Protein AF-A0AAE1MZV2-F1 (afdb_monomer_lite)

Organism: NCBI:txid499986

Foldseek 3Di:
DDPPPPFADPPDQADDDPPDPGHDGHHPVDDDDDPAAAPEPDQWAAQVNDPPPSDTHHHCVVVDDDDDPDDPDD

Radius of gyration: 17.74 Å; chains: 1; bounding box: 29×48×48 Å

Structure (mmCIF, N/CA/C/O backbone):
data_AF-A0AAE1MZV2-F1
#
_entry.id   AF-A0AAE1MZV2-F1
#
loop_
_atom_site.group_PDB
_atom_site.id
_atom_site.type_symbol
_atom_site.label_atom_id
_atom_site.label_alt_id
_atom_site.label_comp_id
_atom_site.label_asym_id
_atom_site.label_entity_id
_atom_site.label_seq_id
_atom_site.pdbx_PDB_ins_code
_atom_site.Cartn_x
_atom_site.Cartn_y
_atom_site.Cartn_z
_atom_site.occupancy
_atom_site.B_iso_or_equiv
_atom_site.auth_seq_id
_atom_site.auth_comp_id
_atom_site.auth_asym_id
_atom_site.auth_atom_id
_atom_site.pdbx_PDB_model_num
ATOM 1 N N . MET A 1 1 ? 2.917 11.316 -10.782 1.00 64.69 1 MET A N 1
ATOM 2 C CA . MET A 1 1 ? 3.197 10.189 -9.864 1.00 64.69 1 MET A CA 1
ATOM 3 C C . MET A 1 1 ? 4.708 10.044 -9.777 1.00 64.69 1 MET A C 1
ATOM 5 O O . MET A 1 1 ? 5.335 10.320 -10.793 1.00 64.69 1 MET A O 1
ATOM 9 N N . PRO A 1 2 ? 5.294 9.690 -8.623 1.00 77.25 2 PRO A N 1
ATOM 10 C CA . PRO A 1 2 ? 6.729 9.424 -8.546 1.00 77.25 2 PRO A CA 1
ATOM 11 C C . PRO A 1 2 ? 7.124 8.291 -9.503 1.00 77.25 2 PRO A C 1
ATOM 13 O O . PRO A 1 2 ? 6.371 7.324 -9.643 1.00 77.25 2 PRO A O 1
ATOM 16 N N . GLU A 1 3 ? 8.279 8.422 -10.154 1.00 80.56 3 GLU A N 1
ATOM 17 C CA . GLU A 1 3 ? 8.862 7.344 -10.961 1.00 80.56 3 GLU A CA 1
ATOM 18 C C . GLU A 1 3 ? 9.288 6.171 -10.070 1.00 80.56 3 GLU A C 1
ATOM 20 O O . GLU A 1 3 ? 9.539 6.350 -8.876 1.00 80.56 3 GLU A O 1
ATOM 25 N N . ASP A 1 4 ? 9.322 4.966 -10.645 1.00 81.25 4 ASP A N 1
ATOM 26 C CA . ASP A 1 4 ? 9.765 3.723 -9.992 1.00 81.25 4 ASP A CA 1
ATOM 27 C C . ASP A 1 4 ? 9.044 3.363 -8.674 1.00 81.25 4 ASP A C 1
ATOM 29 O O . ASP A 1 4 ? 9.509 2.518 -7.912 1.00 81.25 4 ASP A O 1
ATOM 33 N N . LEU A 1 5 ? 7.887 3.974 -8.387 1.00 84.12 5 LEU A N 1
ATOM 34 C CA . LEU A 1 5 ? 7.150 3.716 -7.145 1.00 84.12 5 LEU A CA 1
ATOM 35 C C . LEU A 1 5 ? 6.541 2.306 -7.102 1.00 84.12 5 LEU A C 1
ATOM 37 O O . LEU A 1 5 ? 6.512 1.678 -6.046 1.00 84.12 5 LEU A O 1
ATOM 41 N N . TYR A 1 6 ? 6.019 1.836 -8.238 1.00 87.06 6 TYR A N 1
ATOM 42 C CA . TYR A 1 6 ? 5.365 0.526 -8.362 1.00 87.06 6 TYR A CA 1
ATOM 43 C C . TYR A 1 6 ? 5.989 -0.375 -9.434 1.00 87.06 6 TYR A C 1
ATOM 45 O O . TYR A 1 6 ? 5.668 -1.561 -9.500 1.00 87.06 6 TYR A O 1
ATOM 53 N N . TYR A 1 7 ? 6.878 0.172 -10.260 1.00 92.19 7 TYR A N 1
ATOM 54 C CA . TYR A 1 7 ? 7.562 -0.557 -11.320 1.00 92.19 7 TYR A CA 1
ATOM 55 C C . TYR A 1 7 ? 8.994 -0.868 -10.913 1.00 92.19 7 TYR A C 1
ATOM 57 O O . TYR A 1 7 ? 9.594 -0.203 -10.070 1.00 92.19 7 TYR A O 1
ATOM 65 N N . THR A 1 8 ? 9.548 -1.911 -11.513 1.00 92.38 8 THR A N 1
ATOM 66 C CA . THR A 1 8 ? 10.956 -2.241 -11.348 1.00 92.38 8 THR A CA 1
ATOM 67 C C . THR A 1 8 ? 11.789 -1.268 -12.158 1.00 92.38 8 THR A C 1
ATOM 69 O O . THR A 1 8 ? 11.679 -1.220 -13.379 1.00 92.38 8 THR A O 1
ATOM 72 N N . LYS A 1 9 ? 12.642 -0.517 -11.460 1.00 91.69 9 LYS A N 1
ATOM 73 C CA . LYS A 1 9 ? 13.644 0.348 -12.076 1.00 91.69 9 LYS A CA 1
ATOM 74 C C . LYS A 1 9 ? 14.464 -0.423 -13.118 1.00 91.69 9 LYS A C 1
ATOM 76 O O . LYS A 1 9 ? 14.833 -1.569 -12.867 1.00 91.69 9 LYS A O 1
ATOM 81 N N . HIS A 1 10 ? 14.810 0.235 -14.224 1.00 85.62 10 HIS A N 1
ATOM 82 C CA . HIS A 1 10 ? 15.460 -0.367 -15.400 1.00 85.62 10 HIS A CA 1
ATOM 83 C C . HIS A 1 10 ? 16.707 -1.222 -15.079 1.00 85.62 10 HIS A C 1
ATOM 85 O O . HIS A 1 10 ? 16.907 -2.263 -15.694 1.00 85.62 10 HIS A O 1
ATOM 91 N N . ASP A 1 11 ? 17.495 -0.840 -14.067 1.00 87.19 11 ASP A N 1
ATOM 92 C CA . ASP A 1 11 ? 18.731 -1.540 -13.668 1.00 87.19 11 ASP A CA 1
ATOM 93 C C . ASP A 1 11 ? 18.583 -2.381 -12.384 1.00 87.19 11 ASP A C 1
ATOM 95 O O . ASP A 1 11 ? 19.568 -2.738 -11.734 1.00 87.19 11 ASP A O 1
ATOM 99 N N . SER A 1 12 ? 17.349 -2.662 -11.964 1.00 90.12 12 SER A N 1
ATOM 100 C CA . SER A 1 12 ? 17.053 -3.457 -10.773 1.00 90.12 12 SER A CA 1
ATOM 101 C C . SER A 1 12 ? 16.681 -4.891 -11.140 1.00 90.12 12 SER A C 1
ATOM 103 O O . SER A 1 12 ? 15.930 -5.141 -12.078 1.00 90.12 12 SER A O 1
ATOM 105 N N . LEU A 1 13 ? 17.130 -5.847 -10.323 1.00 89.56 13 LEU A N 1
ATOM 106 C CA . LEU A 1 13 ? 16.677 -7.241 -10.397 1.00 89.56 13 LEU A CA 1
ATOM 107 C C . LEU A 1 13 ? 15.235 -7.429 -9.882 1.00 89.56 13 LEU A C 1
ATOM 109 O O . LEU A 1 13 ? 14.732 -8.550 -9.882 1.00 89.56 13 LEU A O 1
ATOM 113 N N . GLY A 1 14 ? 14.577 -6.356 -9.427 1.00 92.06 14 GLY A N 1
ATOM 114 C CA . GLY A 1 14 ? 13.221 -6.383 -8.886 1.00 92.06 14 GLY A CA 1
ATOM 115 C C . GLY A 1 14 ? 13.188 -6.530 -7.366 1.00 92.06 14 GLY A C 1
ATOM 116 O O . GLY A 1 14 ? 14.052 -6.009 -6.661 1.00 92.06 14 GLY A O 1
ATOM 117 N N . PHE A 1 15 ? 12.184 -7.232 -6.846 1.00 90.88 15 PHE A N 1
ATOM 118 C CA . PHE A 1 15 ? 11.977 -7.450 -5.414 1.00 90.88 15 PHE A CA 1
ATOM 119 C C . PHE A 1 15 ? 11.727 -8.927 -5.087 1.00 90.88 15 PHE A C 1
ATOM 121 O O . PHE A 1 15 ? 11.322 -9.721 -5.936 1.00 90.88 15 PHE A O 1
ATOM 128 N N . LYS A 1 16 ? 11.950 -9.308 -3.825 1.00 93.62 16 LYS A N 1
ATOM 129 C CA . LYS A 1 16 ? 11.629 -10.649 -3.326 1.00 93.62 16 LYS A CA 1
ATOM 130 C C . LYS A 1 16 ? 10.194 -10.681 -2.807 1.00 93.62 16 LYS A C 1
ATOM 132 O O . LYS A 1 16 ? 9.890 -10.043 -1.802 1.00 93.62 16 LYS A O 1
ATOM 137 N N . LEU A 1 17 ? 9.327 -11.446 -3.466 1.00 90.94 17 LEU A N 1
ATOM 138 C CA . LEU A 1 17 ? 7.971 -11.694 -2.978 1.00 90.94 17 LEU A CA 1
ATOM 139 C C . LEU A 1 17 ? 8.006 -12.693 -1.813 1.00 90.94 17 LEU A C 1
ATOM 141 O O . LEU A 1 17 ? 8.676 -13.727 -1.889 1.00 90.94 17 LEU A O 1
ATOM 145 N N . ILE A 1 18 ? 7.274 -12.393 -0.740 1.00 90.19 18 ILE A N 1
ATOM 146 C CA . ILE A 1 18 ? 7.152 -13.286 0.419 1.00 90.19 18 ILE A CA 1
ATOM 147 C C . ILE A 1 18 ? 6.589 -14.638 -0.045 1.00 90.19 18 ILE A C 1
ATOM 149 O O . ILE A 1 18 ? 5.604 -14.690 -0.775 1.00 90.19 18 ILE A O 1
ATOM 153 N N . GLY A 1 19 ? 7.234 -15.733 0.364 1.00 92.50 19 GLY A N 1
ATOM 154 C CA . GLY A 1 19 ? 6.851 -17.094 -0.029 1.00 92.50 19 GLY A CA 1
ATOM 155 C C . GLY A 1 19 ? 7.420 -17.572 -1.372 1.00 92.50 19 GLY A C 1
ATOM 156 O O . GLY A 1 19 ? 7.218 -18.730 -1.724 1.00 92.50 19 GLY A O 1
ATOM 157 N N . SER A 1 20 ? 8.168 -16.736 -2.101 1.00 92.69 20 SER A N 1
ATOM 158 C CA . SER A 1 20 ? 8.845 -17.136 -3.340 1.00 92.69 20 SER A CA 1
ATOM 159 C C . SER A 1 20 ? 10.348 -17.362 -3.163 1.00 92.69 20 SER A C 1
ATOM 161 O O . SER A 1 20 ? 11.016 -16.708 -2.355 1.00 92.69 20 SER A O 1
ATOM 163 N N . LEU A 1 21 ? 10.890 -18.273 -3.977 1.00 90.88 21 LEU A N 1
ATOM 164 C CA . LEU A 1 21 ? 12.330 -18.504 -4.124 1.00 90.88 21 LEU A CA 1
ATOM 165 C C . LEU A 1 21 ? 12.986 -17.540 -5.130 1.00 90.88 21 LEU A C 1
ATOM 167 O O . LEU A 1 21 ? 14.189 -17.310 -5.044 1.00 90.88 21 LEU A O 1
ATOM 171 N N . GLY A 1 22 ? 12.213 -16.982 -6.067 1.00 91.56 22 GLY A N 1
ATOM 172 C CA . GLY A 1 22 ? 12.703 -16.125 -7.151 1.00 91.56 22 GLY A CA 1
ATOM 173 C C . GLY A 1 22 ? 12.486 -14.627 -6.919 1.00 91.56 22 GLY A C 1
ATOM 174 O O . GLY A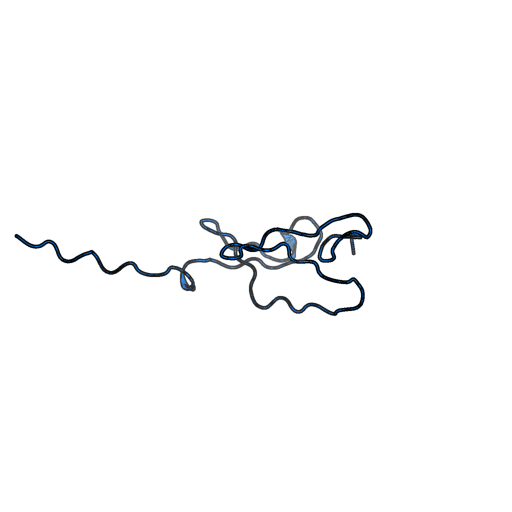 1 22 ? 11.667 -14.218 -6.091 1.00 91.56 22 GLY A O 1
ATOM 175 N N . MET A 1 23 ? 13.213 -13.817 -7.692 1.00 93.75 23 MET A N 1
ATOM 176 C CA . MET A 1 23 ? 12.991 -12.373 -7.807 1.00 93.75 23 MET A CA 1
ATOM 177 C C . MET A 1 23 ? 11.804 -12.089 -8.735 1.00 93.75 23 MET A C 1
ATOM 179 O O . MET A 1 23 ? 11.627 -12.777 -9.739 1.00 93.75 23 MET A O 1
ATOM 183 N N . PHE A 1 24 ? 11.019 -11.064 -8.411 1.00 92.94 24 PHE A N 1
ATOM 184 C CA . PHE A 1 24 ? 9.920 -10.565 -9.233 1.00 92.94 24 PHE A CA 1
ATOM 185 C C . PHE A 1 24 ? 10.228 -9.171 -9.750 1.00 92.94 24 PHE A C 1
ATOM 187 O O . PHE A 1 24 ? 10.661 -8.309 -8.987 1.00 92.94 24 PHE A O 1
ATOM 194 N N . SER A 1 25 ? 9.933 -8.940 -11.025 1.00 92.94 25 SER A N 1
ATOM 195 C CA . SER A 1 25 ? 9.949 -7.619 -11.638 1.00 92.94 25 SER A CA 1
ATOM 196 C C . SER A 1 25 ? 8.560 -7.249 -12.155 1.00 92.94 25 SER A C 1
ATOM 198 O O . SER A 1 25 ? 7.765 -8.108 -12.536 1.00 92.94 25 SER A O 1
ATOM 200 N N . ILE A 1 26 ? 8.262 -5.953 -12.148 1.00 92.31 26 ILE A N 1
ATOM 201 C CA . ILE A 1 26 ? 7.040 -5.373 -12.709 1.00 92.31 26 ILE A CA 1
ATOM 202 C C . ILE A 1 26 ? 7.485 -4.372 -13.771 1.00 92.31 26 ILE A C 1
ATOM 204 O O . ILE A 1 26 ? 8.145 -3.388 -13.441 1.00 92.31 26 ILE A O 1
ATOM 208 N N . SER A 1 27 ? 7.157 -4.638 -15.034 1.00 90.19 27 SER A N 1
ATOM 209 C CA . SER A 1 27 ? 7.450 -3.716 -16.135 1.00 90.19 27 SER A CA 1
ATOM 210 C C . SER A 1 27 ? 6.531 -2.497 -16.074 1.00 90.19 27 SER A C 1
ATOM 212 O O . SER A 1 27 ? 5.363 -2.599 -15.705 1.00 90.19 27 SER A O 1
ATOM 214 N N . ASP A 1 28 ? 7.072 -1.354 -16.480 1.00 90.12 28 ASP A N 1
ATOM 215 C CA . ASP A 1 28 ? 6.381 -0.075 -16.664 1.00 90.12 28 ASP A CA 1
ATOM 216 C C . ASP A 1 28 ? 5.302 -0.077 -17.764 1.00 90.12 28 ASP A C 1
ATOM 218 O O . ASP A 1 28 ? 4.533 0.877 -17.873 1.00 90.12 28 ASP A O 1
ATOM 222 N N . ASN A 1 29 ? 5.198 -1.150 -18.554 1.00 90.81 29 ASN A N 1
ATOM 223 C CA . ASN A 1 29 ? 4.165 -1.326 -19.575 1.00 90.81 29 ASN A CA 1
ATOM 224 C C . ASN A 1 29 ? 2.890 -2.038 -19.073 1.00 90.81 29 ASN A C 1
ATOM 226 O O . ASN A 1 29 ? 1.995 -2.318 -19.873 1.00 90.81 29 ASN A O 1
ATOM 230 N N . VAL A 1 30 ? 2.790 -2.331 -17.771 1.00 89.69 30 VAL A N 1
ATOM 231 C CA . VAL A 1 30 ? 1.634 -2.999 -17.150 1.00 89.69 30 VAL A CA 1
ATOM 232 C C . VAL A 1 30 ? 0.875 -2.021 -16.255 1.00 89.69 30 VAL A C 1
ATOM 234 O O . VAL A 1 30 ? 1.473 -1.340 -15.435 1.00 89.69 30 VAL A O 1
ATOM 237 N N . ALA A 1 31 ? -0.456 -1.979 -16.353 1.00 91.19 31 ALA A N 1
ATOM 238 C CA . ALA A 1 31 ? -1.285 -1.215 -15.419 1.00 91.19 31 ALA A CA 1
ATOM 239 C C . ALA A 1 31 ? -1.571 -2.019 -14.139 1.00 91.19 31 ALA A C 1
ATOM 241 O O . ALA A 1 31 ? -1.866 -3.212 -14.201 1.00 91.19 31 ALA A O 1
ATOM 242 N N . LEU A 1 32 ? -1.528 -1.354 -12.982 1.00 91.38 32 LEU A N 1
ATOM 243 C CA . LEU A 1 32 ? -1.806 -1.960 -11.678 1.00 91.38 32 LEU A CA 1
ATOM 244 C C . LEU A 1 32 ? -3.129 -1.452 -11.102 1.00 91.38 32 LEU A C 1
ATOM 246 O O . LEU A 1 32 ? -3.430 -0.260 -11.163 1.00 91.38 32 LEU A O 1
ATOM 250 N N . GLN A 1 33 ? -3.868 -2.355 -10.465 1.00 94.31 33 GLN A N 1
ATOM 251 C CA . GLN A 1 33 ? -5.046 -2.047 -9.662 1.00 94.31 33 GLN A CA 1
ATOM 252 C C . GLN A 1 33 ? -4.748 -2.388 -8.200 1.00 94.31 33 GLN A C 1
ATOM 254 O O . GLN A 1 33 ? -4.236 -3.463 -7.894 1.00 94.31 33 GLN A O 1
ATOM 259 N N . THR A 1 34 ? -5.023 -1.452 -7.289 1.00 93.81 34 THR A N 1
ATOM 260 C CA . THR A 1 34 ? -4.924 -1.728 -5.849 1.00 93.81 34 THR A CA 1
ATOM 261 C C . THR A 1 34 ? -6.197 -2.436 -5.402 1.00 93.81 34 THR A C 1
ATOM 263 O O . THR A 1 34 ? -7.257 -1.821 -5.425 1.00 93.81 34 THR A O 1
ATOM 266 N N . GLU A 1 35 ? -6.081 -3.693 -4.977 1.00 94.81 35 GLU A N 1
ATOM 267 C CA . GLU A 1 35 ? -7.193 -4.440 -4.366 1.00 94.81 35 GLU A CA 1
ATOM 268 C C . GLU A 1 35 ? -7.334 -4.106 -2.877 1.00 94.81 35 GLU A C 1
ATOM 270 O O . GLU A 1 35 ? -8.420 -3.786 -2.405 1.00 94.81 35 GLU A O 1
ATOM 275 N N . TYR A 1 36 ? -6.216 -4.111 -2.144 1.00 94.75 36 TYR A N 1
ATOM 276 C CA . TYR A 1 36 ? -6.183 -3.833 -0.709 1.00 94.75 36 TYR A CA 1
ATOM 277 C C . TYR A 1 36 ? -4.965 -2.993 -0.333 1.00 94.75 36 TYR A C 1
ATOM 279 O O . TYR A 1 36 ? -3.893 -3.109 -0.933 1.00 94.75 36 TYR A O 1
ATOM 287 N N . ARG A 1 37 ? -5.124 -2.161 0.699 1.00 95.69 37 ARG A N 1
ATOM 288 C CA . ARG A 1 37 ? -4.050 -1.370 1.303 1.00 95.69 37 ARG A CA 1
ATOM 289 C C . ARG A 1 37 ? -4.313 -1.243 2.799 1.00 95.69 37 ARG A C 1
ATOM 291 O O . ARG A 1 37 ? -5.240 -0.554 3.201 1.00 95.69 37 ARG A O 1
ATOM 298 N N . LEU A 1 38 ? -3.505 -1.921 3.607 1.00 96.81 38 LEU A N 1
ATOM 299 C CA . LEU A 1 38 ? -3.776 -2.125 5.032 1.00 96.81 3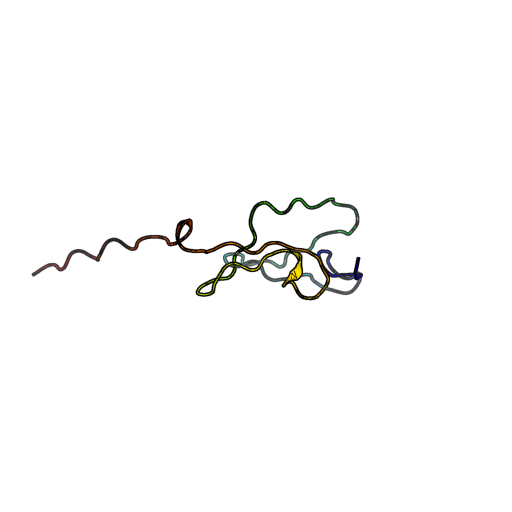8 LEU A CA 1
ATOM 300 C C . LEU A 1 38 ? -2.731 -1.417 5.900 1.00 96.81 38 LEU A C 1
ATOM 302 O O . LEU A 1 38 ? -1.537 -1.490 5.599 1.00 96.81 38 LEU A O 1
ATOM 306 N N . ASN A 1 39 ? -3.166 -0.762 6.977 1.00 97.06 39 ASN A N 1
ATOM 307 C CA . ASN A 1 39 ? -2.293 -0.234 8.026 1.00 97.06 39 ASN A CA 1
ATOM 308 C C . ASN A 1 39 ? -2.222 -1.225 9.195 1.00 97.06 39 ASN A C 1
ATOM 310 O O . ASN A 1 39 ? -2.952 -1.098 10.177 1.00 97.06 39 ASN A O 1
ATOM 314 N N . VAL A 1 40 ? -1.354 -2.226 9.054 1.00 95.69 40 VAL A N 1
ATOM 315 C CA . VAL A 1 40 ? -1.259 -3.374 9.967 1.00 95.69 40 VAL A CA 1
ATOM 316 C C . VAL A 1 40 ? -0.984 -2.940 11.408 1.00 95.69 40 VAL A C 1
ATOM 318 O O . VAL A 1 40 ? 0.016 -2.270 11.676 1.00 95.69 40 VAL A O 1
ATOM 321 N N . GLY A 1 41 ? -1.859 -3.338 12.337 1.00 95.50 41 GLY A N 1
ATOM 322 C CA . GLY A 1 41 ? -1.763 -2.995 13.761 1.00 95.50 41 GLY A CA 1
ATOM 323 C C . GLY A 1 41 ? -1.995 -1.510 14.073 1.00 95.50 41 GLY A C 1
ATOM 324 O O . GLY A 1 41 ? -1.757 -1.065 15.199 1.00 95.50 41 GLY A O 1
ATOM 325 N N . GLY A 1 42 ? -2.424 -0.732 13.079 1.00 96.12 42 GLY A N 1
ATOM 326 C CA . GLY A 1 42 ? -2.684 0.695 13.179 1.00 96.12 42 GLY A CA 1
ATOM 327 C C . GLY A 1 42 ? -4.163 1.046 13.025 1.00 96.12 42 GLY A C 1
ATOM 328 O O . GLY A 1 42 ? -5.045 0.197 12.950 1.00 96.12 42 GLY A O 1
ATOM 329 N N . LYS A 1 43 ? -4.435 2.353 12.979 1.00 96.69 43 LYS A N 1
ATOM 330 C CA . LYS A 1 43 ? -5.756 2.901 12.634 1.00 96.69 43 LYS A CA 1
ATOM 331 C C . LYS A 1 43 ? -5.850 3.159 11.122 1.00 96.69 43 LYS A C 1
ATOM 333 O O . LYS A 1 43 ? -4.809 3.398 10.505 1.00 96.69 43 LYS A O 1
ATOM 338 N N . PRO A 1 44 ? -7.048 3.196 10.524 1.00 97.44 44 PRO A N 1
ATOM 339 C CA . PRO A 1 44 ? -7.214 3.583 9.135 1.00 97.44 44 PRO A CA 1
ATOM 340 C C . PRO A 1 44 ? -6.673 4.992 8.908 1.00 97.44 44 PRO A C 1
ATOM 342 O O . PRO A 1 44 ? -6.714 5.844 9.803 1.00 97.44 44 PRO A O 1
ATOM 345 N N . ILE A 1 45 ? -6.162 5.220 7.705 1.00 98.31 45 ILE A N 1
ATOM 346 C CA . ILE A 1 45 ? -5.633 6.511 7.270 1.00 98.31 45 ILE A CA 1
ATOM 347 C C . ILE A 1 45 ? -6.485 6.959 6.094 1.00 98.31 45 ILE A C 1
ATOM 349 O O . ILE A 1 45 ? -6.523 6.292 5.057 1.00 98.31 45 ILE A O 1
ATOM 353 N N . SER A 1 46 ? -7.182 8.078 6.265 1.00 97.75 46 SER A N 1
ATOM 354 C CA . SER A 1 46 ? -7.992 8.657 5.197 1.00 97.75 46 SER A CA 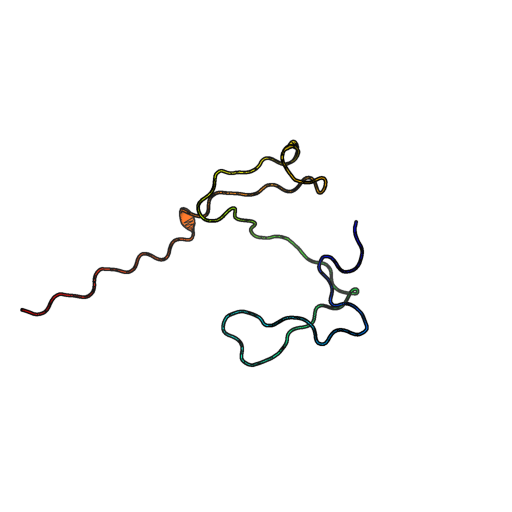1
ATOM 355 C C . SER A 1 46 ? -7.112 9.291 4.114 1.00 97.75 46 SER A C 1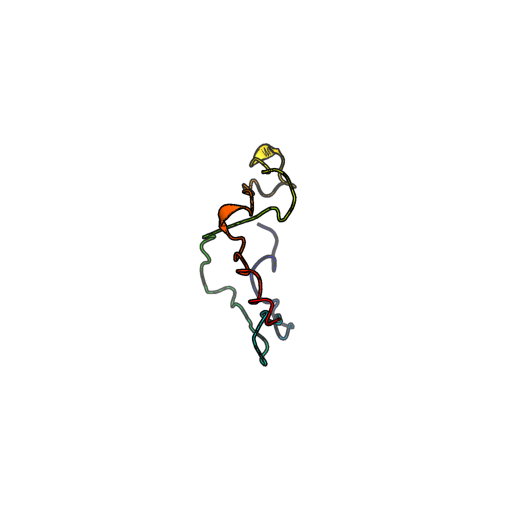
ATOM 357 O O . SER A 1 46 ? -5.953 9.630 4.351 1.00 97.75 46 SER A O 1
ATOM 359 N N . THR A 1 47 ? -7.659 9.493 2.912 1.00 97.25 47 THR A N 1
ATOM 360 C CA . THR A 1 47 ? -6.887 10.042 1.784 1.00 97.25 47 THR A CA 1
ATOM 361 C C . THR A 1 47 ? -6.188 11.381 2.080 1.00 97.25 47 THR A C 1
ATOM 363 O O . THR A 1 47 ? -5.043 11.524 1.649 1.00 97.25 47 THR A O 1
ATOM 366 N N . PRO A 1 48 ? -6.765 12.348 2.831 1.00 97.62 48 PRO A N 1
ATOM 367 C CA . PRO A 1 48 ? -6.079 13.607 3.137 1.00 97.62 48 PRO A CA 1
ATOM 368 C C . PRO A 1 48 ? -4.973 13.468 4.191 1.00 97.62 48 PRO A C 1
ATOM 370 O O . PRO A 1 48 ? -4.109 14.334 4.278 1.00 97.62 48 PRO A O 1
ATOM 373 N N . GLU A 1 49 ? -5.010 12.408 5.001 1.00 97.94 49 GLU A N 1
ATOM 374 C CA . GLU A 1 49 ? -4.016 12.122 6.044 1.00 97.94 49 GLU A CA 1
ATOM 375 C C . GLU A 1 49 ? -2.823 11.308 5.512 1.00 97.94 49 GLU A C 1
ATOM 377 O O . GLU A 1 49 ? -1.849 11.089 6.232 1.00 97.94 49 GLU A O 1
ATOM 382 N N . ASP A 1 50 ? -2.881 10.861 4.254 1.00 96.75 50 ASP A N 1
ATOM 383 C CA . ASP A 1 50 ? -1.764 10.209 3.575 1.00 96.75 50 ASP A CA 1
ATOM 384 C C . ASP A 1 50 ? -0.626 11.200 3.278 1.00 96.75 50 ASP A C 1
ATOM 386 O O . ASP A 1 50 ? -0.781 12.421 3.250 1.00 96.75 50 ASP A O 1
ATOM 390 N N . THR A 1 51 ? 0.550 10.668 2.967 1.00 94.75 51 THR A N 1
ATOM 391 C CA . THR A 1 51 ? 1.780 11.440 2.749 1.00 94.75 51 THR A CA 1
ATOM 392 C C . THR A 1 51 ? 1.865 12.049 1.340 1.00 94.75 51 THR A C 1
ATOM 394 O O . THR A 1 51 ? 2.906 11.978 0.688 1.00 94.75 51 THR A O 1
ATOM 397 N N . GLY A 1 52 ? 0.758 12.600 0.833 1.00 92.31 52 GLY A N 1
ATOM 398 C CA . GLY A 1 52 ? 0.696 13.311 -0.451 1.00 92.31 52 GLY A CA 1
ATOM 399 C C . GLY A 1 52 ? 0.335 12.467 -1.678 1.00 92.31 52 GLY A C 1
ATOM 400 O O . GLY A 1 52 ? 0.302 13.001 -2.784 1.00 92.31 52 GLY A O 1
ATOM 401 N N . MET A 1 53 ? 0.036 11.174 -1.513 1.00 91.75 53 MET A N 1
ATOM 402 C CA . MET A 1 53 ? -0.439 10.316 -2.610 1.00 91.75 53 MET A CA 1
ATOM 403 C C . MET A 1 53 ? -1.956 10.097 -2.620 1.00 91.75 53 MET A C 1
ATOM 405 O O . MET A 1 53 ? -2.458 9.452 -3.539 1.00 91.75 53 MET A O 1
ATOM 409 N N . LEU A 1 54 ? -2.676 10.647 -1.637 1.00 94.62 54 LEU A N 1
ATOM 410 C CA . LEU A 1 54 ? -4.135 10.568 -1.520 1.00 94.62 54 LEU A CA 1
ATOM 411 C C . LEU A 1 54 ? -4.672 9.128 -1.485 1.00 94.62 54 LEU A C 1
ATOM 413 O O . LEU A 1 54 ? -5.718 8.826 -2.057 1.00 94.62 54 LEU A O 1
ATOM 417 N N . ARG A 1 55 ? -3.950 8.223 -0.820 1.00 94.81 55 ARG A N 1
ATOM 418 C CA . ARG A 1 55 ? -4.319 6.804 -0.696 1.00 94.81 55 ARG A CA 1
ATOM 419 C C . ARG A 1 55 ? -5.086 6.575 0.603 1.00 94.81 55 ARG A C 1
ATOM 421 O O . ARG A 1 55 ? -4.748 7.167 1.620 1.00 94.81 55 ARG A O 1
ATOM 428 N N . SER A 1 56 ? -6.080 5.690 0.571 1.00 97.25 56 SER A N 1
ATOM 429 C CA . SER A 1 56 ? -6.768 5.217 1.779 1.00 97.25 56 SER A CA 1
ATOM 430 C C . SER A 1 56 ? -6.088 3.959 2.306 1.00 97.25 56 SER A C 1
ATOM 432 O O . SER A 1 56 ? -5.712 3.100 1.509 1.00 97.25 56 SER A O 1
ATOM 434 N N . TRP A 1 57 ? -5.932 3.850 3.622 1.00 97.94 57 TRP A N 1
ATOM 435 C CA . TRP A 1 57 ? -5.420 2.655 4.289 1.00 97.94 57 TRP A CA 1
ATOM 436 C C . TRP A 1 57 ? -6.463 2.132 5.273 1.00 97.94 57 TRP A C 1
ATOM 438 O O . TRP A 1 57 ? -6.940 2.897 6.110 1.00 97.94 57 TRP A O 1
ATOM 448 N N . ASP A 1 58 ? -6.773 0.843 5.195 1.00 97.81 58 ASP A N 1
ATOM 449 C CA . ASP A 1 58 ? -7.801 0.192 6.009 1.00 97.81 58 ASP A CA 1
ATOM 450 C C . ASP A 1 58 ? -7.201 -0.598 7.184 1.00 97.81 58 ASP A C 1
ATOM 452 O O . ASP A 1 58 ? -5.989 -0.823 7.251 1.00 97.81 58 ASP A O 1
ATOM 456 N N . PHE A 1 59 ? -8.058 -1.022 8.117 1.00 96.69 59 PHE A N 1
ATOM 457 C CA . PHE A 1 59 ? -7.693 -1.965 9.181 1.00 96.69 59 PHE A CA 1
ATOM 458 C C . PHE A 1 59 ? -7.304 -3.333 8.605 1.00 96.69 59 PHE A C 1
ATOM 460 O O . PHE A 1 59 ? -7.841 -3.748 7.578 1.00 96.69 59 PHE A O 1
ATOM 467 N N . ASP A 1 60 ? -6.443 -4.073 9.302 1.00 95.25 60 ASP A N 1
ATOM 468 C CA . ASP A 1 60 ? -6.060 -5.437 8.928 1.00 95.25 60 ASP A CA 1
ATOM 469 C C . ASP A 1 60 ? -6.860 -6.544 9.639 1.00 95.25 60 ASP A C 1
ATOM 471 O O . ASP A 1 60 ? -6.711 -7.710 9.280 1.00 95.25 60 ASP A O 1
ATOM 475 N N . ASP A 1 61 ? -7.746 -6.203 10.583 1.00 92.50 61 ASP A N 1
ATOM 476 C CA . ASP A 1 61 ? -8.479 -7.158 11.435 1.00 92.50 61 ASP A CA 1
ATOM 477 C C . ASP A 1 61 ? -9.187 -8.281 10.654 1.00 92.50 61 ASP A C 1
ATOM 479 O O . ASP A 1 61 ? -9.198 -9.436 11.082 1.00 92.50 61 ASP A O 1
ATOM 483 N N . SER A 1 62 ? -9.760 -7.969 9.488 1.00 90.19 62 SER A N 1
ATOM 484 C CA . SER A 1 62 ? -10.463 -8.945 8.642 1.00 90.19 62 SER A CA 1
ATOM 485 C C . SER A 1 62 ? -9.537 -9.923 7.909 1.00 90.19 62 SER A C 1
ATOM 487 O O . SER A 1 62 ? -10.014 -10.922 7.372 1.00 90.19 62 SER A O 1
ATOM 489 N N . PHE A 1 63 ? -8.230 -9.657 7.888 1.00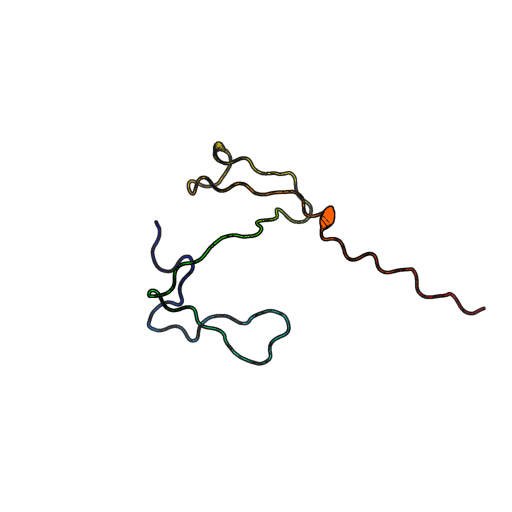 90.69 63 PHE A N 1
ATOM 490 C CA . PHE A 1 63 ? -7.204 -10.475 7.237 1.00 90.69 63 PHE A CA 1
ATOM 491 C C . PHE A 1 63 ? -6.404 -11.326 8.228 1.00 90.69 63 PHE A C 1
ATOM 493 O O . PHE A 1 63 ? -5.513 -12.077 7.820 1.00 90.69 63 PHE A O 1
ATOM 500 N N . LEU A 1 64 ? -6.714 -11.243 9.525 1.00 89.44 64 LEU A N 1
ATOM 501 C CA . LEU A 1 64 ? -6.071 -12.069 10.536 1.00 89.44 64 LEU A CA 1
ATOM 502 C C . LEU A 1 64 ? -6.451 -13.539 10.337 1.00 89.44 64 LEU A C 1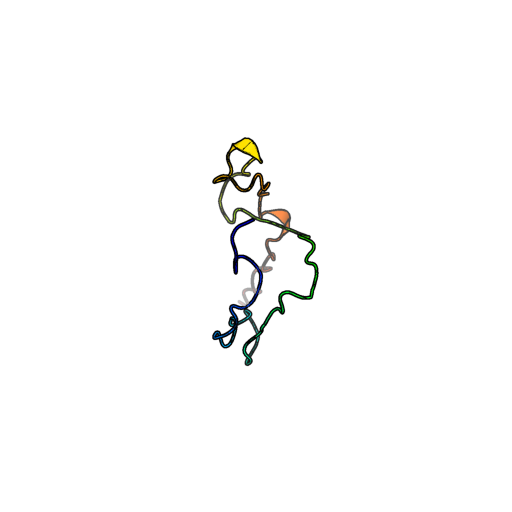
ATOM 504 O O . LEU A 1 64 ? -7.608 -13.941 10.464 1.00 89.44 64 LEU A O 1
ATOM 508 N N . VAL A 1 65 ? -5.446 -14.367 10.059 1.00 84.75 65 VAL A N 1
ATOM 509 C CA . VAL A 1 65 ? -5.617 -15.819 10.024 1.00 84.75 65 VAL A CA 1
ATOM 510 C C . VAL A 1 65 ? -5.694 -16.305 11.466 1.00 84.75 65 VAL A C 1
ATOM 512 O O . VAL A 1 65 ? -4.704 -16.282 12.198 1.00 84.75 65 VAL A O 1
ATOM 515 N N . GLN A 1 66 ? -6.881 -16.729 11.896 1.00 73.81 66 GLN A N 1
ATOM 516 C CA . GLN A 1 66 ? -7.052 -17.303 13.222 1.00 73.81 66 GLN A CA 1
ATOM 517 C C . GLN A 1 66 ? -6.317 -18.646 13.277 1.00 73.81 66 GLN A C 1
ATOM 519 O O . GLN A 1 66 ? -6.746 -19.635 12.683 1.00 73.81 66 GLN A O 1
ATOM 524 N N . PHE A 1 67 ? -5.206 -18.698 14.009 1.00 64.75 67 PHE A N 1
ATOM 525 C CA . PHE A 1 67 ? -4.634 -19.973 14.413 1.00 64.75 67 PHE A CA 1
ATOM 526 C C . PHE A 1 67 ? -5.569 -20.571 15.462 1.00 64.75 67 PHE A C 1
ATOM 528 O O . PHE A 1 67 ? -5.606 -20.118 16.606 1.00 64.75 67 PHE A O 1
ATOM 535 N N . SER A 1 68 ? -6.363 -21.571 15.073 1.00 62.19 68 SER A N 1
ATOM 536 C CA . SER A 1 68 ? -7.022 -22.432 16.052 1.00 62.19 68 SER A CA 1
ATOM 537 C C . SER A 1 68 ? -5.940 -22.982 16.978 1.00 62.19 68 SER A C 1
ATOM 539 O O . SER A 1 68 ? -4.951 -23.539 16.495 1.00 62.19 68 SER A O 1
ATOM 541 N N . SER A 1 69 ? -6.105 -22.791 18.287 1.00 60.50 69 SER A N 1
ATOM 542 C CA . SER A 1 69 ? -5.208 -23.328 19.310 1.00 60.50 69 SER A CA 1
ATOM 543 C C . SER A 1 69 ? -4.875 -24.786 19.000 1.00 60.50 69 SER A C 1
ATOM 545 O O . SER A 1 69 ? -5.792 -25.589 18.801 1.00 60.50 69 SER A O 1
ATOM 547 N N . LEU A 1 70 ? -3.582 -25.121 18.948 1.00 60.09 70 LEU A N 1
ATOM 548 C CA . LEU A 1 70 ? -3.147 -26.510 18.834 1.00 60.09 70 LEU A CA 1
ATOM 549 C C . LEU A 1 70 ? -3.831 -27.322 19.944 1.00 60.09 70 LEU A C 1
ATOM 551 O O . LEU A 1 70 ? -3.845 -26.855 21.087 1.00 60.09 70 LEU A O 1
ATOM 555 N N . PRO A 1 71 ? -4.413 -28.495 19.641 1.00 51.97 71 PRO A N 1
ATOM 556 C CA . PRO A 1 71 ? -4.996 -29.332 20.674 1.00 51.97 71 PRO A CA 1
ATOM 557 C C . PRO A 1 71 ? -3.900 -29.680 21.682 1.00 51.97 71 PRO A C 1
ATOM 559 O O . PRO A 1 71 ? -2.895 -30.304 21.341 1.00 51.97 71 PRO A O 1
ATOM 562 N N . THR A 1 72 ? -4.072 -29.238 22.925 1.00 55.59 72 THR A N 1
ATOM 563 C CA . THR A 1 72 ? -3.293 -29.726 24.058 1.00 55.59 72 THR A CA 1
ATOM 564 C C . THR A 1 72 ? -3.660 -31.190 24.262 1.00 55.59 72 THR A C 1
ATOM 566 O O . THR A 1 72 ? -4.737 -31.508 24.763 1.00 55.59 72 THR A O 1
ATOM 569 N N . PHE A 1 73 ? -2.781 -32.092 23.833 1.00 60.66 73 PHE A N 1
ATOM 570 C CA . PHE A 1 73 ? -2.849 -33.492 24.231 1.00 60.66 73 PHE A CA 1
ATOM 571 C C . PHE A 1 73 ? -2.326 -33.594 25.671 1.00 60.66 73 PHE A C 1
ATOM 573 O O . PHE A 1 73 ? -1.182 -33.217 25.931 1.00 60.66 73 PHE A O 1
ATOM 580 N N . TYR A 1 74 ? -3.198 -34.022 26.591 1.00 58.09 74 TYR A N 1
ATOM 581 C CA . TYR A 1 74 ? -2.838 -34.451 27.948 1.00 58.09 74 TYR A CA 1
ATOM 582 C C . TYR A 1 74 ? -2.246 -35.860 27.928 1.00 58.09 74 TYR A C 1
ATOM 584 O O . TYR A 1 74 ? -2.722 -36.676 27.104 1.00 58.09 74 TYR A O 1
#

Secondary structure (DSSP, 8-state):
--TTSSSPPTT---EE-TT-SSEE---TTS-------B-TTS--B-GGGSSSS---BB-SGGG-----------

Sequence (74 aa):
MPEDLYYTKHDSLGFKLIGSLGMFSISDNVALQTEYRLNVGGKPISTPEDTGMLRSWDFDDSFLVQFSSLPTFY

pLDDT: mean 88.2, std 11.6, range [51.97, 98.31]

InterPro domains:
  IPR045272 Receptor-like protein kinase ANXUR1/2-like [PTHR34590] (1-66)